Protein AF-A0A943NUV4-F1 (afdb_monomer)

Secondary structure (DSSP, 8-state):
-----HHHHHHHS--------------HHHHHHHHHHHHHT---HHHHHHHHHHHHHHHS--------HHHHHH-SSHHHHHHHHHHHHHHH--SSPPEETTEEPPSSB---HHHHHHHTTS-HHHHHHHHHHHHHTTSEEEETTEEEE-HHHHHHHHHHTT-------

Foldseek 3Di:
DDDDDPVVVVVVPPPDPPPPPPPPPCPPQLVVLVVLVVVLPPADPLVVVVVVVLVCVLPPPDPLPQPPVLLVLPAPDPLLSVQLSSFVCQQPDDDDFRDDPNHGDHRGDQDDLCVSCVSVVHDSVVSSVSVSVCVVQVQWDADSRGIHGPPVSSVVSSVVSVDDPPDDD

Solvent-accessible surface area (backbone atoms only — not comparable to full-atom values): 10185 Å² total; per-residue (Å²): 138,86,81,80,57,77,70,63,58,58,72,75,71,65,83,69,82,76,67,79,79,83,72,68,79,72,48,71,60,47,49,51,53,52,54,47,45,65,68,46,67,80,68,57,84,66,52,54,56,52,43,48,48,50,49,44,67,70,69,44,88,64,84,80,82,67,84,52,68,50,48,67,54,60,38,91,45,74,65,38,33,54,49,50,49,50,23,45,49,37,47,71,53,85,80,81,80,49,56,57,96,88,38,80,46,80,58,25,36,64,74,56,53,62,60,51,9,64,73,67,75,52,49,45,66,59,43,40,52,39,52,40,55,37,37,78,66,48,36,30,51,75,54,99,62,25,35,28,70,30,63,69,50,38,51,52,51,6,40,78,62,70,49,72,81,82,73,83,129

Sequence (169 aa):
MVKLTEEERRKLAGGKSVLPDDSSPKSDAERSIAQEEAAAGAIGARDVNRMDQSKQLITGSAKRKFSYDPYNAVAKSRVQLALLELIGTFCCGGGQTPTRNGRPLPRGLFMQQKQLADQLFTDQSTISKALGSLANRGLIFKVDGVWVMNWTELELQARERGWVPEEGK

Nearest PDB structures (foldseek):
  2qww-assembly2_D  TM=5.330E-01  e=7.087E-02  Listeria monocytogenes serotype 4b str. F2365
  3eco-assembly1_B  TM=7.081E-01  e=1.888E-01  Staphylococcus aureus subsp. aureus Mu50
  8bii-assembly2_H  TM=7.139E-01  e=1.500E-01  Photorhabdus laumondii subsp. laumondii TTO1
  1lnw-assembly3_F  TM=4.620E-01  e=7.953E-02  Pseudomonas aeruginosa
  7oyk-assembly1_BBB  TM=7.002E-01  e=5.032E-01  Bacillus subtilis subsp. subtilis str. 168

pLDDT: mean 70.11, std 19.24, range [34.34, 96.25]

Structure (mmCIF, N/CA/C/O backbone):
data_AF-A0A943NUV4-F1
#
_entry.id   AF-A0A943NUV4-F1
#
loop_
_atom_site.group_PDB
_atom_site.id
_atom_site.type_symbol
_atom_site.label_atom_id
_atom_site.label_alt_id
_atom_site.label_comp_id
_atom_site.label_asym_id
_atom_site.label_entity_id
_atom_site.label_seq_id
_atom_site.pdbx_PDB_ins_code
_atom_site.Cartn_x
_atom_site.Cartn_y
_atom_site.Cartn_z
_atom_site.occupancy
_atom_site.B_iso_or_equiv
_atom_site.auth_seq_id
_atom_site.auth_comp_id
_atom_site.auth_asym_id
_atom_site.auth_atom_id
_atom_site.pdbx_PDB_model_num
ATOM 1 N N . MET A 1 1 ? -27.577 63.676 -20.536 1.00 40.44 1 MET A N 1
ATOM 2 C CA . MET A 1 1 ? -26.742 63.035 -19.496 1.00 40.44 1 MET A CA 1
ATOM 3 C C . MET A 1 1 ? -27.503 61.808 -18.998 1.00 40.44 1 MET A C 1
ATOM 5 O O . MET A 1 1 ? -28.359 61.935 -18.133 1.00 40.44 1 MET A O 1
ATOM 9 N N . VAL A 1 2 ? -27.324 60.655 -19.647 1.00 45.75 2 VAL A N 1
ATOM 10 C CA . VAL A 1 2 ? -28.106 59.443 -19.345 1.00 45.75 2 VAL A CA 1
ATOM 11 C C . VAL A 1 2 ? -27.396 58.695 -18.216 1.00 45.75 2 VAL A C 1
ATOM 13 O O . VAL A 1 2 ? -26.242 58.300 -18.366 1.00 45.75 2 VAL A O 1
ATOM 16 N N . LYS A 1 3 ? -28.047 58.583 -17.054 1.00 48.03 3 LYS A N 1
ATOM 17 C CA . LYS A 1 3 ? -27.543 57.816 -15.909 1.00 48.03 3 LYS A CA 1
ATOM 18 C C . LYS A 1 3 ? -27.792 56.330 -16.179 1.00 48.03 3 LYS A C 1
ATOM 20 O O . LYS A 1 3 ? -28.941 55.911 -16.232 1.00 48.03 3 LYS A O 1
ATOM 25 N N . LEU A 1 4 ? -26.712 55.570 -16.352 1.00 49.22 4 LEU A N 1
ATOM 26 C CA . LEU A 1 4 ? -26.730 54.106 -16.406 1.00 49.22 4 LEU A CA 1
ATOM 27 C C . LEU A 1 4 ? -27.281 53.539 -15.090 1.00 49.22 4 LEU A C 1
ATOM 29 O O . LEU A 1 4 ? -26.879 53.981 -14.010 1.00 49.22 4 LEU A O 1
ATOM 33 N N . THR A 1 5 ? -28.180 52.564 -15.190 1.00 61.50 5 THR A N 1
ATOM 34 C CA . THR A 1 5 ? -28.772 51.845 -14.056 1.00 61.50 5 THR A CA 1
ATOM 35 C C . THR A 1 5 ? -27.749 50.936 -13.366 1.00 61.50 5 THR A C 1
ATOM 37 O O . THR A 1 5 ? -26.847 50.391 -14.000 1.00 61.50 5 THR A O 1
ATOM 40 N N . GLU A 1 6 ? -27.887 50.757 -12.049 1.00 54.47 6 GLU A N 1
ATOM 41 C CA . GLU A 1 6 ? -26.941 50.019 -11.188 1.00 54.47 6 GLU A CA 1
ATOM 42 C C . GLU A 1 6 ? -26.745 48.544 -11.595 1.00 54.47 6 GLU A C 1
ATOM 44 O O . GLU A 1 6 ? -25.703 47.941 -11.330 1.00 54.47 6 GLU A O 1
ATOM 49 N N . GLU A 1 7 ? -27.702 47.992 -12.339 1.00 51.84 7 GLU A N 1
ATOM 50 C CA . GLU A 1 7 ? -27.652 46.642 -12.896 1.00 51.84 7 GLU A CA 1
ATOM 51 C C . GLU A 1 7 ? -26.642 46.501 -14.055 1.00 51.84 7 GLU A C 1
ATOM 53 O O . GLU A 1 7 ? -25.973 45.473 -14.176 1.00 51.84 7 GLU A O 1
ATOM 58 N N . GLU A 1 8 ? -26.429 47.557 -14.851 1.00 53.72 8 GLU A N 1
ATOM 59 C CA . GLU A 1 8 ? -25.447 47.547 -15.948 1.00 53.72 8 GLU A CA 1
ATOM 60 C C . GLU A 1 8 ? -24.005 47.688 -15.442 1.00 53.72 8 GLU A C 1
ATOM 62 O O . GLU A 1 8 ? -23.076 47.159 -16.053 1.00 53.72 8 GLU A O 1
ATOM 67 N N . ARG A 1 9 ? -23.794 48.307 -14.269 1.00 54.69 9 ARG A N 1
ATOM 68 C CA . ARG A 1 9 ? -22.459 48.376 -13.646 1.00 54.69 9 ARG A CA 1
ATOM 69 C C . ARG A 1 9 ? -22.003 47.034 -13.074 1.00 54.69 9 ARG A C 1
ATOM 71 O O . ARG A 1 9 ? -20.805 46.759 -13.067 1.00 54.69 9 ARG A O 1
ATOM 78 N N . ARG A 1 10 ? -22.928 46.171 -12.637 1.00 50.78 10 ARG A N 1
ATOM 79 C CA . ARG A 1 10 ? -22.579 44.833 -12.123 1.00 50.78 10 ARG A CA 1
ATOM 80 C C . ARG A 1 10 ? -22.202 43.836 -13.217 1.00 50.78 10 ARG A C 1
ATOM 82 O O . ARG A 1 10 ? -21.447 42.912 -12.930 1.00 50.78 10 ARG A O 1
ATOM 89 N N . LYS A 1 11 ? -22.645 44.033 -14.463 1.00 52.84 11 LYS A N 1
ATOM 90 C CA . LYS A 1 11 ? -22.261 43.159 -15.588 1.00 52.84 11 LYS A CA 1
ATOM 91 C C . LYS A 1 11 ? -20.847 43.417 -16.125 1.00 52.84 11 LYS A C 1
ATOM 93 O O . LYS A 1 11 ? -20.285 42.528 -16.751 1.00 52.84 11 LYS A O 1
ATOM 98 N N . LEU A 1 12 ? -20.241 44.570 -15.828 1.00 52.25 12 LEU A N 1
ATOM 99 C CA . LEU A 1 12 ? -18.891 44.931 -16.295 1.00 52.25 12 LEU A CA 1
ATOM 100 C C . LEU A 1 12 ? -17.765 44.665 -15.275 1.00 52.25 12 LEU A C 1
ATOM 102 O O . LEU A 1 12 ? -16.599 44.696 -15.650 1.00 52.25 12 LEU A O 1
ATOM 106 N N . ALA A 1 13 ? -18.086 44.364 -14.009 1.00 50.78 13 ALA A N 1
ATOM 107 C CA . ALA A 1 13 ? -17.097 44.120 -12.944 1.00 50.78 13 ALA A CA 1
ATOM 108 C C . ALA A 1 13 ? -16.935 42.633 -12.550 1.00 50.78 13 ALA A C 1
ATOM 110 O O . ALA A 1 13 ? -16.163 42.302 -11.653 1.00 50.78 13 ALA A O 1
ATOM 111 N N . GLY A 1 14 ? -17.653 41.721 -13.207 1.00 42.78 14 GLY A N 1
ATOM 112 C CA . GLY A 1 14 ? -17.691 40.294 -12.875 1.00 42.78 14 GLY A CA 1
ATOM 113 C C . GLY A 1 14 ? -16.676 39.433 -13.623 1.00 42.78 14 GLY A C 1
ATOM 114 O O . GLY A 1 14 ? -17.016 38.328 -14.031 1.00 42.78 14 GLY A O 1
ATOM 115 N N . GLY A 1 15 ? -15.449 39.916 -13.827 1.00 43.09 15 GLY A N 1
ATOM 116 C CA . GLY A 1 15 ? -14.335 39.103 -14.319 1.00 43.09 15 GLY A CA 1
ATOM 117 C C . GLY A 1 15 ? -13.871 38.118 -13.249 1.00 43.09 15 GLY A C 1
ATOM 118 O O . GLY A 1 15 ? -12.818 38.301 -12.648 1.00 43.09 15 GLY A O 1
ATOM 119 N N . LYS A 1 16 ? -14.668 37.085 -12.964 1.00 39.75 16 LYS A N 1
ATOM 120 C CA . LYS A 1 16 ? -14.215 35.951 -12.161 1.00 39.75 16 LYS A CA 1
ATOM 121 C C . LYS A 1 16 ? -13.590 34.965 -13.134 1.00 39.75 16 LYS A C 1
ATOM 123 O O . LYS A 1 16 ? -14.307 34.313 -13.888 1.00 39.75 16 LYS A O 1
ATOM 128 N N . SER A 1 17 ? -12.259 34.892 -13.144 1.00 38.16 17 SER A N 1
ATOM 129 C CA . SER A 1 17 ? -11.558 33.768 -13.753 1.00 38.16 17 SER A CA 1
ATOM 130 C C . SER A 1 17 ? -12.119 32.498 -13.121 1.00 38.16 17 SER A C 1
ATOM 132 O O . SER A 1 17 ? -11.837 32.186 -11.961 1.00 38.16 17 SER A O 1
ATOM 134 N N . VAL A 1 18 ? -12.965 31.792 -13.860 1.00 41.00 18 VAL A N 1
ATOM 135 C CA . VAL A 1 18 ? -13.238 30.393 -13.577 1.00 41.00 18 VAL A CA 1
ATOM 136 C C . VAL A 1 18 ? -11.948 29.690 -13.968 1.00 41.00 18 VAL A C 1
ATOM 138 O O . VAL A 1 18 ? -11.710 29.390 -15.134 1.00 41.00 18 VAL A O 1
ATOM 141 N N . LEU A 1 19 ? -11.057 29.550 -12.983 1.00 44.69 19 LEU A N 1
ATOM 142 C CA . LEU A 1 19 ? -10.041 28.511 -13.006 1.00 44.69 19 LEU A CA 1
ATOM 143 C C . LEU A 1 19 ? -10.771 27.216 -13.389 1.00 44.69 19 LEU A C 1
ATOM 145 O O . LEU A 1 19 ? -11.830 26.960 -12.805 1.00 44.69 19 LEU A O 1
ATOM 149 N N . PRO A 1 20 ? -10.285 26.437 -14.368 1.00 39.62 20 PRO A N 1
ATOM 150 C CA . PRO A 1 20 ? -10.849 25.123 -14.605 1.00 39.62 20 PRO A CA 1
ATOM 151 C C . PRO A 1 20 ? -10.729 24.356 -13.291 1.00 39.62 20 PRO A C 1
ATOM 153 O O . PRO A 1 20 ? -9.638 24.202 -12.744 1.00 39.62 20 PRO A O 1
ATOM 156 N N . ASP A 1 21 ? -11.882 23.984 -12.746 1.00 41.75 21 ASP A N 1
ATOM 157 C CA . ASP A 1 21 ? -11.987 23.086 -11.614 1.00 41.75 21 ASP A CA 1
ATOM 158 C C . ASP A 1 21 ? -11.303 21.791 -12.064 1.00 41.75 21 ASP A C 1
ATOM 160 O O . ASP A 1 21 ? -11.833 21.045 -12.887 1.00 41.75 21 ASP A O 1
ATOM 164 N N . ASP A 1 22 ? -10.069 21.581 -11.607 1.00 39.19 22 ASP A N 1
ATOM 165 C CA . ASP A 1 22 ? -9.247 20.398 -11.878 1.00 39.19 22 ASP A CA 1
ATOM 166 C C . ASP A 1 22 ? -9.773 19.205 -11.059 1.00 39.19 22 ASP A C 1
ATOM 168 O O . ASP A 1 22 ? -9.044 18.429 -10.437 1.00 39.19 22 ASP A O 1
ATOM 172 N N . SER A 1 23 ? -11.099 19.066 -11.015 1.00 44.66 23 SER A N 1
ATOM 173 C CA . SER A 1 23 ? -11.803 17.897 -10.527 1.00 44.66 23 SER A CA 1
ATOM 174 C C . SER A 1 23 ? -11.766 16.835 -11.620 1.00 44.66 23 SER A C 1
ATOM 176 O O . SER A 1 23 ? -12.781 16.390 -12.155 1.00 44.66 23 SER A O 1
ATOM 178 N N . SER A 1 24 ? -10.545 16.373 -11.909 1.00 47.25 24 SER A N 1
ATOM 179 C CA . SER A 1 24 ? -10.339 15.035 -12.449 1.00 47.25 24 SER A CA 1
ATOM 180 C C . SER A 1 24 ? -11.239 14.071 -11.663 1.00 47.25 24 SER A C 1
ATOM 182 O O . SER A 1 24 ? -11.219 14.101 -10.423 1.00 47.25 24 SER A O 1
ATOM 184 N N . PRO A 1 25 ? -12.069 13.245 -12.324 1.00 44.97 25 PRO A N 1
ATOM 185 C CA . PRO A 1 25 ? -12.928 12.317 -11.615 1.00 44.97 25 PRO A CA 1
ATOM 186 C C . PRO A 1 25 ? -12.033 11.392 -10.792 1.00 44.97 25 PRO A C 1
ATOM 188 O O . PRO A 1 25 ? -11.282 10.595 -11.350 1.00 44.97 25 PRO A O 1
ATOM 191 N N . LYS A 1 26 ? -12.090 11.531 -9.458 1.00 49.94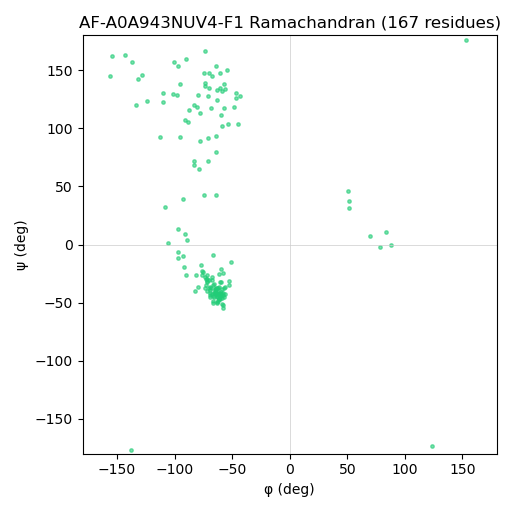 26 LYS A N 1
ATOM 192 C CA . LYS A 1 26 ? -11.490 10.568 -8.527 1.00 49.94 26 LYS A CA 1
ATOM 193 C C . LYS A 1 26 ? -11.946 9.190 -8.978 1.00 49.94 26 LYS A C 1
ATOM 195 O O . LYS A 1 26 ? -13.159 8.956 -9.031 1.00 49.94 26 LYS A O 1
ATOM 200 N N . SER A 1 27 ? -10.987 8.353 -9.351 1.00 59.91 27 SER A N 1
ATOM 201 C CA . SER A 1 27 ? -11.228 6.994 -9.824 1.00 59.91 27 SER A CA 1
ATOM 202 C C . SER A 1 27 ? -12.058 6.231 -8.790 1.00 59.91 27 SER A C 1
ATOM 204 O O . SER A 1 27 ? -11.974 6.523 -7.594 1.00 59.91 27 SER A O 1
ATOM 206 N N . ASP A 1 28 ? -12.873 5.266 -9.223 1.00 64.19 28 ASP A N 1
ATOM 207 C CA . ASP A 1 28 ? -13.751 4.516 -8.310 1.00 64.19 28 ASP A CA 1
ATOM 208 C C . ASP A 1 28 ? -12.979 3.918 -7.123 1.00 64.19 28 ASP A C 1
ATOM 210 O O . ASP A 1 28 ? -13.454 3.963 -5.991 1.00 64.19 28 ASP A O 1
ATOM 214 N N . ALA A 1 29 ? -11.728 3.500 -7.344 1.00 58.06 29 ALA A N 1
ATOM 215 C CA . ALA A 1 29 ? -10.821 3.044 -6.294 1.00 58.06 29 ALA A CA 1
ATOM 216 C C . ALA A 1 29 ? -10.528 4.121 -5.227 1.00 58.06 29 ALA A C 1
ATOM 218 O O . ALA A 1 29 ? -10.583 3.841 -4.031 1.00 58.06 29 ALA A O 1
ATOM 219 N N . GLU A 1 30 ? -10.258 5.368 -5.626 1.00 57.56 30 GLU A N 1
ATOM 220 C CA . GLU A 1 30 ? -10.015 6.476 -4.689 1.00 57.56 30 GLU A CA 1
ATOM 221 C C . GLU A 1 30 ? -11.275 6.824 -3.885 1.00 57.56 30 GLU A C 1
ATOM 223 O O . GLU A 1 30 ? -11.184 7.174 -2.705 1.00 57.56 30 GLU A O 1
ATOM 228 N N . ARG A 1 31 ? -12.458 6.707 -4.504 1.00 59.97 31 ARG A N 1
ATOM 229 C CA . ARG A 1 31 ? -13.746 6.918 -3.828 1.00 59.97 31 ARG A CA 1
ATOM 230 C C . ARG A 1 31 ? -14.041 5.811 -2.819 1.00 59.97 31 ARG A C 1
ATOM 232 O O . ARG A 1 31 ? -14.410 6.126 -1.688 1.00 59.97 31 ARG A O 1
ATOM 239 N N . SER A 1 32 ? -13.829 4.546 -3.187 1.00 62.84 32 SER A N 1
ATOM 240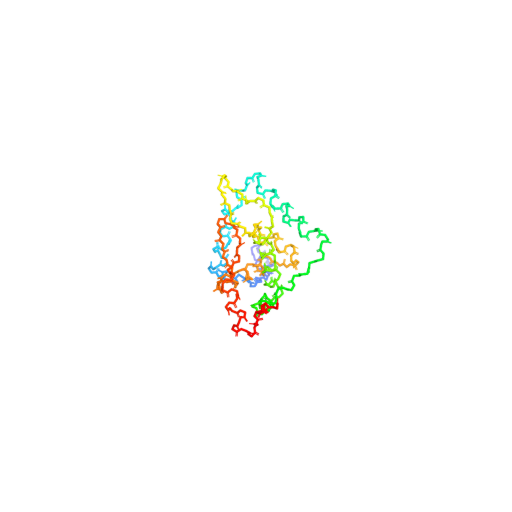 C CA . SER A 1 32 ? -14.000 3.403 -2.284 1.00 62.84 32 SER A CA 1
ATOM 241 C C . SER A 1 32 ? -13.085 3.500 -1.066 1.00 62.84 32 SER A C 1
ATOM 243 O O . SER A 1 32 ? -13.547 3.309 0.059 1.00 62.84 32 SER A O 1
ATOM 245 N N . ILE A 1 33 ? -11.818 3.888 -1.257 1.00 65.12 33 ILE A N 1
ATOM 246 C CA . ILE A 1 33 ? -10.888 4.055 -0.135 1.00 65.12 33 ILE A CA 1
ATOM 247 C C . ILE A 1 33 ? -11.369 5.162 0.815 1.00 65.12 33 ILE A C 1
ATOM 249 O O . ILE A 1 33 ? -11.385 4.948 2.028 1.00 65.12 33 ILE A O 1
ATOM 253 N N . ALA A 1 34 ? -11.794 6.312 0.283 1.00 59.97 34 ALA A N 1
ATOM 254 C CA . ALA A 1 34 ? -12.278 7.435 1.088 1.00 59.97 34 ALA A CA 1
ATOM 255 C C . ALA A 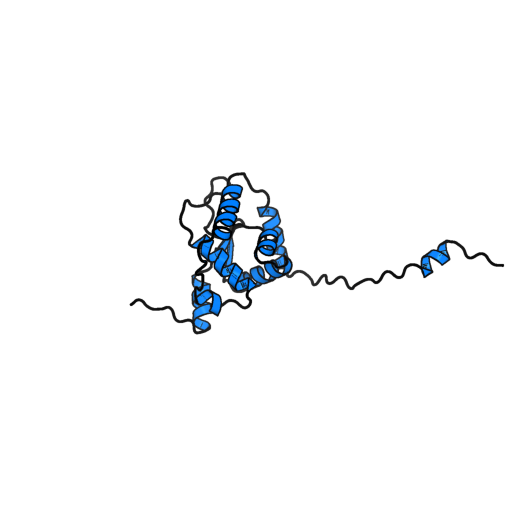1 34 ? -13.570 7.102 1.861 1.00 59.97 34 ALA A C 1
ATOM 257 O O . ALA A 1 34 ? -13.722 7.490 3.020 1.00 59.97 34 ALA A O 1
ATOM 258 N N . GLN A 1 35 ? -14.491 6.353 1.250 1.00 59.41 35 GLN A N 1
ATOM 259 C CA . GLN A 1 35 ? -15.719 5.902 1.908 1.00 59.41 35 GLN A CA 1
ATOM 260 C C . GLN A 1 35 ? -15.417 4.938 3.064 1.00 59.41 35 GLN A C 1
ATOM 262 O O . GLN A 1 35 ? -16.000 5.042 4.144 1.00 59.41 35 GLN A O 1
ATOM 267 N N . GLU A 1 36 ? -14.461 4.035 2.866 1.00 58.03 36 GLU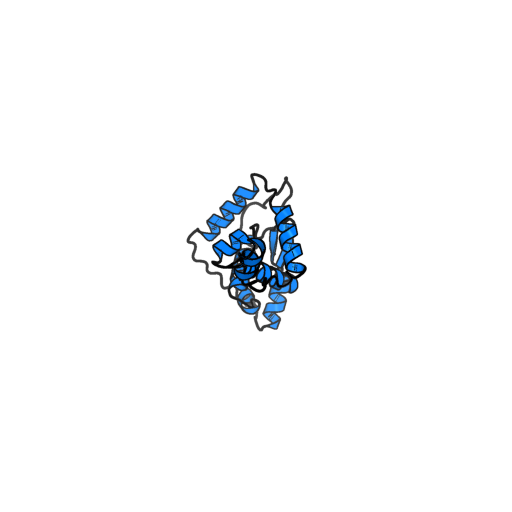 A N 1
ATOM 268 C CA . GLU A 1 36 ? -14.026 3.105 3.902 1.00 58.03 36 GLU A CA 1
ATOM 269 C C . GLU A 1 36 ? -13.251 3.813 5.032 1.00 58.03 36 GLU A C 1
ATOM 271 O O . GLU A 1 36 ? -13.329 3.403 6.187 1.00 58.03 36 GLU A O 1
ATOM 276 N N . GLU A 1 37 ? -12.538 4.911 4.748 1.00 60.34 37 GLU A N 1
ATOM 277 C CA . GLU A 1 37 ? -11.949 5.772 5.789 1.00 60.34 37 GLU A CA 1
ATOM 278 C C . GLU A 1 37 ? -13.002 6.481 6.646 1.00 60.34 37 GLU A C 1
ATOM 280 O O . GLU A 1 37 ? -12.857 6.532 7.869 1.00 60.34 37 GLU A O 1
ATOM 285 N N . ALA A 1 38 ? -14.077 6.985 6.035 1.00 55.47 38 ALA A N 1
ATOM 286 C CA . ALA A 1 38 ? -15.173 7.613 6.769 1.00 55.47 38 ALA A CA 1
ATOM 287 C C . ALA A 1 38 ? -15.859 6.620 7.728 1.00 55.47 38 ALA A C 1
ATOM 289 O O . ALA A 1 38 ? -16.184 6.978 8.859 1.00 55.47 38 ALA A O 1
ATOM 290 N N . ALA A 1 39 ? -16.000 5.352 7.321 1.00 54.00 39 ALA A N 1
ATOM 291 C CA . ALA A 1 39 ? -16.484 4.272 8.185 1.00 54.00 39 ALA A CA 1
ATOM 292 C C . ALA A 1 39 ? -15.454 3.849 9.255 1.00 54.00 39 ALA A C 1
ATOM 294 O O . ALA A 1 39 ? -15.816 3.438 10.361 1.00 54.00 39 ALA A O 1
ATOM 295 N N . ALA A 1 40 ? -14.157 3.960 8.952 1.00 50.22 40 ALA A N 1
ATOM 296 C CA . ALA A 1 40 ? -13.088 3.651 9.894 1.00 50.22 40 ALA A CA 1
ATOM 297 C C . ALA A 1 40 ? -12.921 4.718 10.987 1.00 50.22 40 ALA A C 1
ATOM 299 O O . ALA A 1 40 ? -12.506 4.347 12.074 1.00 50.22 40 ALA A O 1
ATOM 300 N N . GLY A 1 41 ? -13.271 5.989 10.742 1.00 45.72 41 GLY A N 1
ATOM 301 C CA . GLY A 1 41 ? -13.059 7.133 11.648 1.00 45.72 41 GLY A CA 1
ATOM 302 C C . GLY A 1 41 ? -13.849 7.147 12.971 1.00 45.72 41 GLY A C 1
ATOM 303 O O . GLY A 1 41 ? -13.538 7.955 13.845 1.00 45.72 41 GLY A O 1
ATOM 304 N N . ALA A 1 42 ? -14.814 6.244 13.172 1.00 50.06 42 ALA A N 1
ATOM 305 C CA . ALA A 1 42 ? -15.527 6.059 14.445 1.00 50.06 42 ALA A CA 1
ATOM 306 C C . ALA A 1 42 ? -14.728 5.149 15.406 1.00 50.06 42 ALA A C 1
ATOM 308 O O . ALA A 1 42 ? -15.080 3.995 15.656 1.00 50.06 42 ALA A O 1
ATOM 309 N N . ILE A 1 43 ? -13.592 5.665 15.873 1.00 49.44 43 ILE A N 1
ATOM 310 C CA . ILE A 1 43 ? -12.508 4.931 16.535 1.00 49.44 43 ILE A CA 1
ATOM 311 C C . ILE A 1 43 ? -12.609 5.044 18.071 1.00 49.44 43 ILE A C 1
ATOM 313 O O . ILE A 1 43 ? -12.704 6.146 18.608 1.00 49.44 43 ILE A O 1
ATOM 317 N N . GLY A 1 44 ? -12.564 3.916 18.792 1.00 43.28 44 GLY A N 1
ATOM 318 C CA . GLY A 1 44 ? -12.624 3.858 20.263 1.00 43.28 44 GLY A CA 1
ATOM 319 C C . GLY A 1 44 ? -11.243 3.933 20.933 1.00 43.28 44 GLY A C 1
ATOM 320 O O . GLY A 1 44 ? -10.228 3.617 20.327 1.00 43.28 44 GLY A O 1
ATOM 321 N N . ALA A 1 45 ? -11.186 4.298 22.219 1.00 40.00 45 ALA A N 1
ATOM 322 C CA . ALA A 1 45 ? -9.967 4.640 22.979 1.00 40.00 45 ALA A CA 1
ATOM 323 C C . ALA A 1 45 ? -8.774 3.643 22.940 1.00 40.00 45 ALA A C 1
ATOM 325 O O . ALA A 1 45 ? -7.659 4.025 23.289 1.00 40.00 45 ALA A O 1
ATOM 326 N N . ARG A 1 46 ? -8.952 2.385 22.503 1.00 42.88 46 ARG A N 1
ATOM 327 C CA . ARG A 1 46 ? -7.848 1.413 22.321 1.00 42.88 46 ARG A CA 1
ATOM 328 C C . ARG A 1 46 ? -7.088 1.574 21.002 1.00 42.88 46 ARG A C 1
ATOM 330 O O . ARG A 1 46 ? -5.903 1.262 20.947 1.00 42.88 46 ARG A O 1
ATOM 337 N N . ASP A 1 47 ? -7.731 2.110 19.975 1.00 49.72 47 ASP A N 1
ATOM 338 C CA . ASP A 1 47 ? -7.107 2.401 18.683 1.00 49.72 47 ASP A CA 1
ATOM 339 C C . ASP A 1 47 ? -6.148 3.606 18.759 1.00 49.72 47 ASP A C 1
ATOM 341 O O . ASP A 1 47 ? -5.164 3.670 18.021 1.00 49.72 47 ASP A O 1
ATOM 345 N N . VAL A 1 48 ? -6.376 4.529 19.705 1.00 47.22 48 VAL A N 1
ATOM 346 C CA . VAL A 1 48 ? -5.461 5.648 20.004 1.00 47.22 48 VAL A CA 1
ATOM 347 C C . VAL A 1 48 ? -4.083 5.121 20.415 1.00 47.22 48 VAL A C 1
ATOM 349 O O . VAL A 1 48 ? -3.073 5.634 19.950 1.00 47.22 48 VAL A O 1
ATOM 352 N N . ASN A 1 49 ? -4.030 4.018 21.171 1.00 50.94 49 ASN A N 1
ATOM 353 C CA . ASN A 1 49 ? -2.777 3.398 21.609 1.00 50.94 49 ASN A CA 1
ATOM 354 C C . ASN A 1 49 ? -1.960 2.830 20.427 1.00 50.94 49 ASN A C 1
ATOM 356 O O . ASN A 1 49 ? -0.736 2.911 20.420 1.00 50.94 49 ASN A O 1
ATOM 360 N N . ARG A 1 50 ? -2.612 2.321 19.369 1.00 53.66 50 ARG A N 1
ATOM 361 C CA . ARG A 1 50 ? -1.913 1.859 18.155 1.00 53.66 50 ARG A CA 1
ATOM 362 C C . ARG A 1 50 ? -1.518 3.013 17.242 1.00 53.66 50 ARG A C 1
ATOM 364 O O . ARG A 1 50 ? -0.445 2.966 16.648 1.00 53.66 50 ARG A O 1
ATOM 371 N N . MET A 1 51 ? -2.344 4.052 17.143 1.00 53.78 51 MET A N 1
ATOM 372 C CA . MET A 1 51 ? -1.958 5.291 16.469 1.00 53.78 51 MET A CA 1
ATOM 373 C C . MET A 1 51 ? -0.729 5.915 17.145 1.00 53.78 51 MET A C 1
ATOM 375 O O . MET A 1 51 ? 0.195 6.336 16.454 1.00 53.78 51 MET A O 1
ATOM 379 N N . ASP A 1 52 ? -0.663 5.894 18.475 1.00 51.50 52 ASP A N 1
ATOM 380 C CA . ASP A 1 52 ? 0.475 6.405 19.237 1.00 51.50 52 ASP A CA 1
ATOM 381 C C . ASP A 1 52 ? 1.700 5.485 19.165 1.00 51.50 52 ASP A C 1
ATOM 383 O O . ASP A 1 52 ? 2.804 5.991 18.987 1.00 51.50 52 ASP A O 1
ATOM 387 N N . GLN A 1 53 ? 1.544 4.155 19.167 1.00 51.75 53 GLN A N 1
ATOM 388 C CA . GLN A 1 53 ? 2.645 3.227 18.854 1.00 51.75 53 GLN A CA 1
ATOM 389 C C . GLN A 1 53 ? 3.152 3.408 17.424 1.00 51.75 53 GLN A C 1
ATOM 391 O O . GLN A 1 53 ? 4.355 3.345 17.187 1.00 51.75 53 GLN A O 1
ATOM 396 N N . SER A 1 54 ? 2.250 3.672 16.476 1.00 52.03 54 SER A N 1
ATOM 397 C CA . SER A 1 54 ? 2.624 3.950 15.093 1.00 52.03 54 SER A CA 1
ATOM 398 C C . SER A 1 54 ? 3.450 5.225 15.02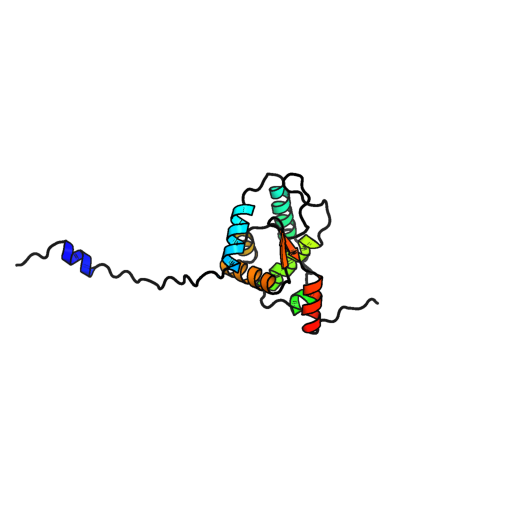7 1.00 52.03 54 SER A C 1
ATOM 400 O O . SER A 1 54 ? 4.570 5.206 14.525 1.00 52.03 54 SER A O 1
ATOM 402 N N . LYS A 1 55 ? 2.962 6.306 15.643 1.00 52.44 55 LYS A N 1
ATOM 403 C CA . LYS A 1 55 ? 3.704 7.561 15.783 1.00 52.44 55 LYS A CA 1
ATOM 404 C C . LYS A 1 55 ? 5.055 7.358 16.477 1.00 52.44 55 LYS A C 1
ATOM 406 O O . LYS A 1 55 ? 6.033 7.897 15.985 1.00 52.44 55 LYS A O 1
ATOM 411 N N . GLN A 1 56 ? 5.140 6.558 17.543 1.00 48.62 56 GLN A N 1
ATOM 412 C CA . GLN A 1 56 ? 6.383 6.289 18.283 1.00 48.62 56 GLN A CA 1
ATOM 413 C C . GLN A 1 56 ? 7.393 5.426 17.511 1.00 48.62 56 GLN A C 1
ATOM 415 O O . GLN A 1 56 ? 8.586 5.693 17.588 1.00 48.62 56 GLN A O 1
ATOM 420 N N . LEU A 1 57 ? 6.960 4.430 16.731 1.00 52.09 57 LEU A N 1
ATOM 421 C CA . LEU A 1 57 ? 7.840 3.676 15.819 1.00 52.09 57 LEU A CA 1
ATOM 422 C C . LEU A 1 57 ? 8.357 4.547 14.666 1.00 52.09 57 LEU A C 1
ATOM 424 O O . LEU A 1 57 ? 9.431 4.306 14.120 1.00 52.09 57 LEU A O 1
ATOM 428 N N . ILE A 1 58 ? 7.584 5.567 14.295 1.00 51.66 58 ILE A N 1
ATOM 429 C CA . ILE A 1 58 ? 7.900 6.506 13.221 1.00 51.66 58 ILE A CA 1
ATOM 430 C C . ILE A 1 58 ? 8.851 7.616 13.703 1.00 51.66 58 ILE A C 1
ATOM 432 O O . ILE A 1 58 ? 9.757 7.983 12.949 1.00 51.66 58 ILE A O 1
ATOM 436 N N . THR A 1 59 ? 8.661 8.139 14.922 1.00 47.09 59 THR A N 1
ATOM 437 C CA . THR A 1 59 ? 9.476 9.208 15.538 1.00 47.09 59 THR A CA 1
ATOM 438 C C . THR A 1 59 ? 10.645 8.686 16.373 1.00 47.09 59 THR A C 1
ATOM 440 O O . THR A 1 59 ? 11.594 9.426 16.625 1.00 47.09 59 THR A O 1
ATOM 443 N N . GLY A 1 60 ? 10.605 7.420 16.789 1.00 37.00 60 GLY A N 1
ATOM 444 C CA . GLY A 1 60 ? 11.686 6.743 17.484 1.00 37.00 60 GLY A CA 1
ATOM 445 C C . GLY A 1 60 ? 12.870 6.531 16.552 1.00 37.00 60 GLY A C 1
ATOM 446 O O . GLY A 1 60 ? 12.780 5.820 15.555 1.00 37.00 60 GLY A O 1
ATOM 447 N N . SER A 1 61 ? 13.990 7.153 16.903 1.00 34.34 61 SER A N 1
ATOM 448 C CA . SER A 1 61 ? 15.289 7.169 16.225 1.00 34.34 61 SER A CA 1
ATOM 449 C C . SER A 1 61 ? 15.984 5.798 16.140 1.00 34.34 61 SER A C 1
ATOM 451 O O . SER A 1 61 ? 17.188 5.692 16.366 1.00 34.34 61 SER A O 1
ATOM 453 N N . ALA A 1 62 ? 15.270 4.720 15.826 1.00 38.28 62 ALA A N 1
ATOM 454 C CA . ALA A 1 62 ? 15.893 3.488 15.376 1.00 38.28 62 ALA A CA 1
ATOM 455 C C . ALA A 1 62 ? 16.221 3.672 13.894 1.00 38.28 62 ALA A C 1
ATOM 457 O O . ALA A 1 62 ? 15.332 3.919 13.081 1.00 38.28 62 ALA A O 1
ATOM 458 N N . LYS A 1 63 ? 17.512 3.600 13.549 1.00 37.44 63 LYS A N 1
ATOM 459 C CA . LYS A 1 63 ? 18.002 3.622 12.166 1.00 37.44 63 LYS A CA 1
ATOM 460 C C . LYS A 1 63 ? 17.140 2.683 11.320 1.00 37.44 63 LYS A C 1
ATOM 462 O O . LYS A 1 63 ? 17.274 1.466 11.406 1.00 37.44 63 LYS A O 1
ATOM 467 N N . ARG A 1 64 ? 16.245 3.277 10.534 1.00 45.06 64 ARG A N 1
ATOM 468 C CA . ARG A 1 64 ? 15.330 2.630 9.597 1.00 45.06 64 ARG A CA 1
ATOM 469 C C . ARG A 1 64 ? 16.147 1.955 8.499 1.00 45.06 64 ARG A C 1
ATOM 471 O O . ARG A 1 64 ? 16.351 2.517 7.431 1.00 45.06 64 ARG A O 1
ATOM 478 N N . LYS A 1 65 ? 16.694 0.775 8.782 1.00 42.31 65 LYS A N 1
ATOM 479 C CA . LYS A 1 65 ? 17.373 -0.060 7.790 1.00 42.31 65 LYS A CA 1
ATOM 480 C C . LYS A 1 65 ? 16.281 -0.847 7.053 1.00 42.31 65 LYS A C 1
ATOM 482 O O . LYS A 1 65 ? 16.087 -2.023 7.316 1.00 42.31 65 LYS A O 1
ATOM 487 N N . PHE A 1 66 ? 15.506 -0.157 6.214 1.00 46.50 66 PHE A N 1
ATOM 488 C CA . PHE A 1 66 ? 14.326 -0.715 5.534 1.00 46.50 66 PHE A CA 1
ATOM 489 C C . PHE A 1 66 ? 14.535 -0.939 4.030 1.00 46.50 66 PHE A C 1
ATOM 491 O O . PHE A 1 66 ? 13.582 -0.888 3.267 1.00 46.50 66 PHE A O 1
ATOM 498 N N . SER A 1 67 ? 15.752 -1.267 3.583 1.00 51.22 67 SER A N 1
ATOM 499 C CA . SER A 1 67 ? 15.877 -1.881 2.254 1.00 51.22 67 SER A CA 1
ATOM 500 C C . SER A 1 67 ? 15.482 -3.348 2.374 1.00 51.22 67 SER A C 1
ATOM 502 O O . SER A 1 67 ? 16.313 -4.193 2.691 1.00 51.22 67 SER A O 1
ATOM 504 N N . TYR A 1 68 ? 14.194 -3.639 2.202 1.00 63.62 68 TYR A N 1
ATOM 505 C CA . TYR A 1 68 ? 13.779 -4.963 1.760 1.00 63.62 68 TYR A CA 1
ATOM 506 C C . TYR A 1 68 ? 13.724 -4.898 0.237 1.00 63.62 68 TYR A C 1
ATOM 508 O O . TYR A 1 68 ? 12.864 -4.226 -0.335 1.00 63.62 68 TYR A O 1
ATOM 516 N N . ASP A 1 69 ? 14.689 -5.540 -0.413 1.00 71.69 69 ASP A N 1
ATOM 517 C CA . ASP A 1 69 ? 14.915 -5.432 -1.856 1.00 71.69 69 ASP A CA 1
ATOM 518 C C . ASP A 1 69 ? 13.671 -5.708 -2.731 1.00 71.69 69 ASP A C 1
ATOM 520 O O . ASP A 1 69 ? 13.503 -5.013 -3.739 1.00 71.69 69 ASP A O 1
ATOM 524 N N . PRO A 1 70 ? 12.715 -6.578 -2.334 1.00 80.81 70 PRO A N 1
ATOM 525 C CA . PRO A 1 70 ? 11.435 -6.719 -3.030 1.00 80.81 70 PRO A CA 1
ATOM 526 C C . PRO A 1 70 ? 10.613 -5.435 -3.137 1.00 80.81 70 PRO A C 1
ATOM 528 O O . PRO A 1 70 ? 9.987 -5.203 -4.171 1.00 80.81 70 PRO A O 1
ATOM 531 N N . TYR A 1 71 ? 10.608 -4.573 -2.113 1.00 88.56 71 TYR A N 1
ATOM 532 C CA . TYR A 1 71 ? 9.850 -3.318 -2.167 1.00 88.56 71 TYR A CA 1
ATOM 533 C C . TYR A 1 71 ? 10.404 -2.389 -3.246 1.00 88.56 71 TYR A C 1
ATOM 535 O O . TYR A 1 71 ? 9.630 -1.801 -4.001 1.00 88.56 71 TYR A O 1
ATOM 543 N N . ASN A 1 72 ? 11.733 -2.299 -3.353 1.00 87.31 72 ASN A N 1
ATOM 544 C CA . ASN A 1 72 ? 12.403 -1.508 -4.385 1.00 87.31 72 ASN A CA 1
ATOM 545 C C . ASN A 1 72 ? 12.110 -2.044 -5.789 1.00 87.31 72 ASN A C 1
ATOM 547 O O . ASN A 1 72 ? 11.911 -1.256 -6.710 1.00 87.31 72 ASN A O 1
ATOM 551 N N . ALA A 1 73 ? 12.030 -3.368 -5.951 1.00 88.69 73 ALA A N 1
ATOM 552 C CA . ALA A 1 73 ? 11.688 -3.979 -7.230 1.00 88.69 73 ALA A CA 1
ATOM 553 C C . ALA A 1 73 ? 10.260 -3.618 -7.673 1.00 88.69 73 ALA A C 1
ATOM 555 O O . ALA A 1 73 ? 10.027 -3.302 -8.841 1.00 88.69 73 ALA A O 1
ATOM 556 N N . VAL A 1 74 ? 9.287 -3.638 -6.754 1.00 91.75 74 VAL A N 1
ATOM 557 C CA . VAL A 1 74 ? 7.874 -3.448 -7.118 1.00 91.75 74 VAL A CA 1
ATOM 558 C C . VAL A 1 74 ? 7.401 -1.997 -7.086 1.00 91.75 74 VAL A C 1
ATOM 560 O O . VAL A 1 74 ? 6.425 -1.683 -7.774 1.00 91.75 74 VAL A O 1
ATOM 563 N N . ALA A 1 75 ? 8.012 -1.116 -6.292 1.00 91.94 75 ALA A N 1
ATOM 564 C CA . ALA A 1 75 ? 7.552 0.258 -6.126 1.00 91.94 75 ALA A CA 1
ATOM 565 C C . ALA A 1 75 ? 7.783 1.087 -7.399 1.00 91.94 75 ALA A C 1
ATOM 567 O O . ALA A 1 75 ? 8.855 1.069 -7.993 1.00 91.94 75 ALA A O 1
ATOM 568 N N . LYS A 1 76 ? 6.773 1.864 -7.810 1.00 92.38 76 LYS A N 1
ATOM 569 C CA . LYS A 1 76 ? 6.872 2.773 -8.971 1.00 92.38 76 LYS A CA 1
ATOM 570 C C . LYS A 1 76 ? 7.194 4.218 -8.587 1.00 92.38 76 LYS A C 1
ATOM 572 O O . LYS A 1 76 ? 7.369 5.063 -9.457 1.00 92.38 76 LYS A O 1
ATOM 577 N N . SER A 1 77 ? 7.219 4.527 -7.293 1.00 91.94 77 SER A N 1
ATOM 578 C CA . SER A 1 77 ? 7.526 5.861 -6.780 1.00 91.94 77 SER A CA 1
ATOM 579 C C . SER A 1 77 ? 8.076 5.787 -5.360 1.00 91.94 77 SER A C 1
ATOM 581 O O . SER A 1 77 ? 7.857 4.809 -4.643 1.00 91.94 77 SER A O 1
ATOM 583 N N . ARG A 1 78 ? 8.734 6.865 -4.919 1.00 89.62 78 ARG A N 1
ATOM 584 C CA . ARG A 1 78 ? 9.237 6.990 -3.543 1.00 89.62 78 ARG A CA 1
ATOM 585 C C . ARG A 1 78 ? 8.120 6.918 -2.497 1.00 89.62 78 ARG A C 1
ATOM 587 O O . ARG A 1 78 ? 8.335 6.384 -1.417 1.00 89.62 78 ARG A O 1
ATOM 594 N N . VAL A 1 79 ? 6.925 7.410 -2.831 1.00 91.38 79 VAL A N 1
ATOM 595 C CA . VAL A 1 79 ? 5.744 7.323 -1.956 1.00 91.38 79 VAL A CA 1
ATOM 596 C C . VAL A 1 79 ? 5.260 5.878 -1.844 1.00 91.38 79 VAL A C 1
ATOM 598 O O . VAL A 1 79 ? 4.989 5.423 -0.740 1.00 91.38 79 VAL A O 1
ATOM 601 N N . GLN A 1 80 ? 5.200 5.132 -2.954 1.00 93.94 80 GLN A N 1
ATOM 602 C CA . GLN A 1 80 ? 4.849 3.708 -2.905 1.00 93.94 80 GLN A CA 1
ATOM 603 C C . GLN A 1 80 ? 5.853 2.909 -2.078 1.00 93.94 80 GLN A C 1
ATOM 605 O O . GLN A 1 80 ? 5.439 2.099 -1.256 1.00 93.94 80 GLN A O 1
ATOM 610 N N . LEU A 1 81 ? 7.150 3.171 -2.259 1.00 91.69 81 LEU A N 1
ATOM 611 C CA . LEU A 1 81 ? 8.198 2.532 -1.469 1.00 91.69 81 LEU A CA 1
ATOM 612 C C . LEU A 1 81 ? 8.007 2.811 0.027 1.00 91.69 81 LEU A C 1
ATOM 614 O O . LEU A 1 81 ? 7.922 1.877 0.816 1.00 91.69 81 LEU A O 1
ATOM 618 N N . ALA A 1 82 ? 7.836 4.081 0.405 1.00 89.81 82 ALA A N 1
ATOM 619 C CA . ALA A 1 82 ? 7.631 4.464 1.799 1.00 89.81 82 ALA A CA 1
ATOM 620 C C . ALA A 1 82 ? 6.356 3.849 2.408 1.00 89.81 82 ALA A C 1
ATOM 622 O O . ALA A 1 82 ? 6.355 3.464 3.575 1.00 89.81 82 ALA A O 1
ATOM 623 N N . LEU A 1 83 ? 5.273 3.731 1.630 1.00 91.62 83 LEU A N 1
ATOM 624 C CA . LEU A 1 83 ? 4.046 3.061 2.069 1.00 91.62 83 LEU A CA 1
ATOM 625 C C . LEU A 1 83 ? 4.265 1.557 2.279 1.00 91.62 83 LEU A C 1
ATOM 627 O O . LEU A 1 83 ? 3.827 1.034 3.299 1.00 91.62 83 LEU A O 1
ATOM 631 N N . LEU A 1 84 ? 4.959 0.872 1.367 1.00 91.69 84 LEU A N 1
ATOM 632 C CA . LEU A 1 84 ? 5.279 -0.554 1.503 1.00 91.69 84 LEU A CA 1
ATOM 633 C C . LEU A 1 84 ? 6.177 -0.819 2.717 1.00 91.69 84 LEU A C 1
ATOM 635 O O . LEU A 1 84 ? 5.885 -1.715 3.506 1.00 91.69 84 LEU A O 1
ATOM 639 N N . GLU A 1 85 ? 7.214 -0.003 2.925 1.00 87.75 85 GLU A N 1
ATOM 640 C CA . GLU A 1 85 ? 8.074 -0.080 4.111 1.00 87.75 85 GLU A CA 1
ATOM 641 C C . GLU A 1 85 ? 7.267 0.106 5.403 1.00 87.75 85 GLU A C 1
ATOM 643 O O . GLU A 1 85 ? 7.415 -0.660 6.360 1.00 87.75 85 GLU A O 1
ATOM 648 N N . LEU A 1 86 ? 6.382 1.107 5.431 1.00 87.25 86 LEU A N 1
ATOM 649 C CA . LEU A 1 86 ? 5.572 1.418 6.602 1.00 87.25 86 LEU A CA 1
ATOM 650 C C . LEU A 1 86 ? 4.577 0.292 6.908 1.00 87.25 86 LEU A C 1
ATOM 652 O O . LEU A 1 86 ? 4.533 -0.198 8.035 1.00 87.25 86 LEU A O 1
ATOM 656 N N . ILE A 1 87 ? 3.809 -0.155 5.911 1.00 88.75 87 ILE A N 1
ATOM 657 C CA . ILE A 1 87 ? 2.834 -1.244 6.064 1.00 88.75 87 ILE A CA 1
ATOM 658 C C . ILE A 1 87 ? 3.549 -2.536 6.470 1.00 88.75 87 ILE A C 1
ATOM 660 O O . ILE A 1 87 ? 3.125 -3.189 7.427 1.00 88.75 87 ILE A O 1
ATOM 664 N N . GLY A 1 88 ? 4.660 -2.874 5.809 1.00 86.31 88 GLY A N 1
ATOM 665 C CA . GLY A 1 88 ? 5.473 -4.046 6.124 1.00 86.31 88 GLY A CA 1
ATOM 666 C C . GLY A 1 88 ? 5.992 -4.035 7.562 1.00 86.31 88 GLY A C 1
ATOM 667 O O . GLY A 1 88 ? 5.885 -5.040 8.263 1.00 86.31 88 GLY A O 1
ATOM 668 N N . THR A 1 89 ? 6.446 -2.878 8.053 1.00 81.06 89 THR A N 1
ATOM 669 C CA . THR A 1 89 ? 6.873 -2.710 9.453 1.00 81.06 89 THR A CA 1
ATOM 670 C C . THR A 1 89 ? 5.759 -3.084 10.432 1.00 81.06 89 THR A C 1
ATOM 672 O O . THR A 1 89 ? 5.994 -3.826 11.385 1.00 81.06 89 THR A O 1
ATOM 675 N N . PHE A 1 90 ? 4.527 -2.627 10.193 1.00 79.62 90 PHE A N 1
ATOM 676 C CA . PHE A 1 90 ? 3.396 -2.950 11.068 1.00 79.62 90 PHE A CA 1
ATOM 677 C C . PHE A 1 90 ? 2.856 -4.369 10.895 1.00 79.62 90 PHE A C 1
ATOM 679 O O . PHE A 1 90 ? 2.212 -4.876 11.815 1.00 79.62 90 PHE A O 1
ATOM 686 N N . CYS A 1 91 ? 3.090 -5.002 9.746 1.00 80.00 91 CYS A N 1
ATOM 687 C CA . CYS A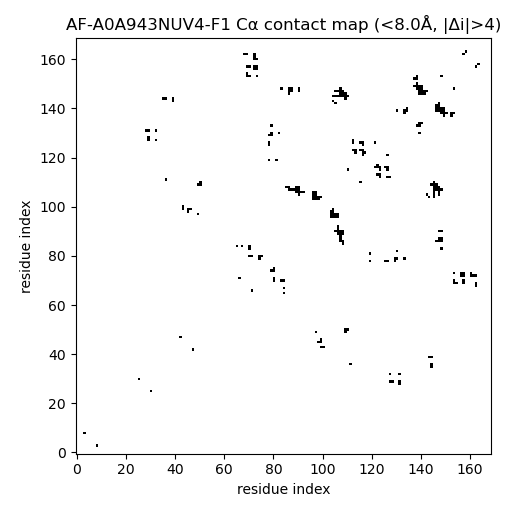 1 91 ? 2.764 -6.410 9.532 1.00 80.00 91 CYS A CA 1
ATOM 688 C C . CYS A 1 91 ? 3.722 -7.327 10.309 1.00 80.00 91 CYS A C 1
ATOM 690 O O . CYS A 1 91 ? 3.274 -8.298 10.917 1.00 80.00 91 CYS A O 1
ATOM 692 N N . CYS A 1 92 ? 5.016 -6.990 10.338 1.00 75.19 92 CYS A N 1
ATOM 693 C CA . CYS A 1 92 ? 6.066 -7.796 10.973 1.00 75.19 92 CYS A CA 1
ATOM 694 C C . CYS A 1 92 ? 6.360 -7.415 12.433 1.00 75.19 92 CYS A C 1
ATOM 696 O O . CYS A 1 92 ? 7.093 -8.129 13.117 1.00 75.19 92 CYS A O 1
ATOM 698 N N . GLY A 1 93 ? 5.820 -6.298 12.926 1.00 67.62 93 GLY A N 1
ATOM 699 C CA . GLY A 1 93 ? 6.041 -5.841 14.297 1.00 67.62 93 GLY A CA 1
ATOM 700 C C . GLY A 1 93 ? 5.627 -6.885 15.340 1.00 67.62 93 GLY A C 1
ATOM 701 O O . GLY A 1 93 ? 4.584 -7.529 15.208 1.00 67.62 93 GLY A O 1
ATOM 702 N N . GLY A 1 94 ? 6.446 -7.053 16.382 1.00 58.66 94 GLY A N 1
ATOM 703 C CA . GLY A 1 94 ? 6.130 -7.875 17.556 1.00 58.66 94 GLY A CA 1
ATOM 704 C C . GLY A 1 94 ? 5.089 -7.218 18.475 1.00 58.66 94 GLY A C 1
ATOM 705 O O . GLY A 1 94 ? 4.803 -6.031 18.350 1.00 58.66 94 GLY A O 1
ATOM 706 N N . GLY A 1 95 ? 4.522 -7.985 19.413 1.00 66.06 95 GLY A N 1
ATOM 707 C CA . GLY A 1 95 ? 3.570 -7.479 20.417 1.00 66.06 95 GLY A CA 1
ATOM 708 C C . GLY A 1 95 ? 2.221 -8.203 20.434 1.00 66.06 95 GLY A C 1
ATOM 709 O O . GLY A 1 95 ? 2.042 -9.217 19.755 1.00 66.06 95 GLY A O 1
ATOM 710 N N . GLN A 1 96 ? 1.277 -7.699 21.237 1.00 67.62 96 GLN A N 1
ATOM 711 C CA . GLN A 1 96 ? -0.094 -8.223 21.293 1.00 67.62 96 GLN A CA 1
ATOM 712 C C . GLN A 1 96 ? -0.848 -7.951 19.989 1.00 67.62 96 GLN A C 1
ATOM 714 O O . GLN A 1 96 ? -0.680 -6.907 19.360 1.00 67.62 96 GLN A O 1
ATOM 719 N N . THR A 1 97 ? -1.708 -8.894 19.600 1.00 68.25 97 THR A N 1
ATOM 720 C CA . THR A 1 97 ? -2.592 -8.718 18.448 1.00 68.25 97 THR A CA 1
ATOM 721 C C . THR A 1 97 ? -3.549 -7.554 18.722 1.00 68.25 97 THR A C 1
ATOM 723 O O . THR A 1 97 ? -4.242 -7.566 19.743 1.00 68.25 97 THR A O 1
ATOM 726 N N . PRO A 1 98 ? -3.586 -6.538 17.847 1.00 69.38 98 PRO A N 1
ATOM 727 C CA . PRO A 1 98 ? -4.476 -5.394 18.001 1.00 69.38 98 PRO A CA 1
ATOM 728 C C . PRO A 1 98 ? -5.930 -5.869 17.994 1.00 69.38 98 PRO A C 1
ATOM 730 O O . PRO A 1 98 ? -6.257 -6.849 17.331 1.00 69.38 98 PRO A O 1
ATOM 733 N N . THR A 1 99 ? -6.810 -5.191 18.730 1.00 69.88 99 THR A N 1
ATOM 734 C CA . THR A 1 99 ? -8.238 -5.533 18.769 1.00 69.88 99 THR A CA 1
ATOM 735 C C . THR A 1 99 ? -9.106 -4.298 18.565 1.00 69.88 99 THR A C 1
ATOM 737 O O . THR A 1 99 ? -8.800 -3.235 19.100 1.00 69.88 99 THR A O 1
ATOM 740 N N . ARG A 1 100 ? -10.216 -4.451 17.837 1.00 68.06 100 ARG A N 1
ATOM 741 C CA . ARG A 1 100 ? -11.263 -3.436 17.655 1.00 68.06 100 ARG A CA 1
ATOM 742 C C . ARG A 1 100 ? -12.593 -4.029 18.092 1.00 68.06 100 ARG A C 1
ATOM 744 O O . ARG A 1 100 ? -12.977 -5.103 17.638 1.00 68.06 100 ARG A O 1
ATOM 751 N N . ASN A 1 101 ? -13.270 -3.373 19.035 1.00 74.44 101 ASN A N 1
ATOM 752 C CA . ASN A 1 101 ? -14.510 -3.871 19.653 1.00 74.44 101 ASN A CA 1
ATOM 753 C C . ASN A 1 101 ? -14.396 -5.314 20.197 1.00 74.44 101 ASN A C 1
ATOM 755 O O . ASN A 1 101 ? -15.320 -6.112 20.074 1.00 74.44 101 ASN A O 1
ATOM 759 N N . GLY A 1 102 ? -13.234 -5.666 20.761 1.00 74.44 102 GLY A N 1
ATOM 760 C CA . GLY A 1 102 ? -12.957 -7.004 21.298 1.00 74.44 102 GLY A CA 1
ATOM 761 C C . GLY A 1 102 ? -12.629 -8.073 20.249 1.00 74.44 102 GLY A C 1
ATOM 762 O O . GLY A 1 102 ? -12.315 -9.197 20.624 1.00 74.44 102 GLY A O 1
ATOM 763 N N . ARG A 1 103 ? -12.652 -7.738 18.952 1.00 76.75 103 ARG A N 1
ATOM 764 C CA . ARG A 1 103 ? -12.256 -8.643 17.864 1.00 76.75 103 ARG A CA 1
ATOM 765 C C . ARG A 1 103 ? -10.800 -8.405 17.468 1.00 76.75 103 ARG A C 1
ATOM 767 O O . ARG A 1 103 ? -10.405 -7.241 17.388 1.00 76.75 103 ARG A O 1
ATOM 774 N N . PRO A 1 104 ? -10.002 -9.455 17.219 1.00 78.69 104 PRO A N 1
ATOM 775 C CA . PRO A 1 104 ? -8.640 -9.296 16.725 1.00 78.69 104 PRO A CA 1
ATOM 776 C C . PRO A 1 104 ? -8.649 -8.645 15.340 1.00 78.69 104 PRO A C 1
ATOM 778 O O . PRO A 1 104 ? -9.407 -9.047 14.463 1.00 78.69 104 PRO A O 1
ATOM 781 N N . LEU A 1 105 ? -7.799 -7.640 15.163 1.00 78.94 105 LEU A N 1
ATOM 782 C CA . LEU A 1 105 ? -7.505 -7.012 13.884 1.00 78.94 105 LEU A CA 1
ATOM 783 C C . LEU A 1 105 ? -6.230 -7.613 13.286 1.00 78.94 105 LEU A C 1
ATOM 785 O O . LEU A 1 105 ? -5.333 -8.035 14.028 1.00 78.94 105 LEU A O 1
ATOM 789 N N . PRO A 1 106 ? -6.089 -7.581 11.954 1.00 78.94 106 PRO A N 1
ATOM 790 C CA . PRO A 1 106 ? -4.836 -7.949 11.328 1.00 78.94 106 PRO A CA 1
ATOM 791 C C . PRO A 1 106 ? -3.704 -6.984 11.712 1.00 78.94 106 PRO A C 1
ATOM 793 O O . PRO A 1 106 ? -3.891 -5.799 12.037 1.00 78.94 106 PRO A O 1
ATOM 796 N N . ARG A 1 107 ? -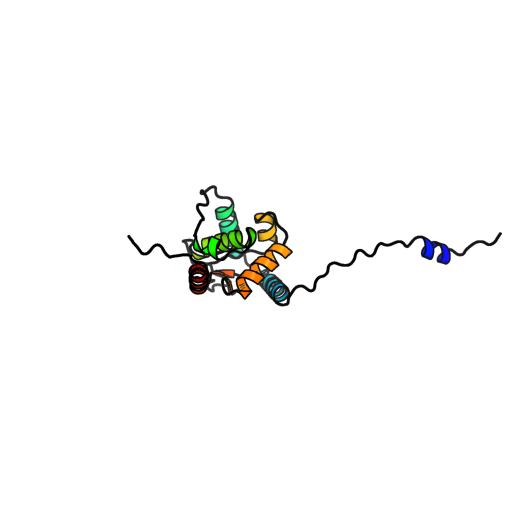2.483 -7.520 11.668 1.00 79.50 107 ARG A N 1
ATOM 797 C CA . ARG A 1 107 ? -1.257 -6.722 11.750 1.00 79.50 107 ARG A CA 1
ATOM 798 C C . ARG A 1 107 ? -1.061 -5.992 10.425 1.00 79.50 107 ARG A C 1
ATOM 800 O O . ARG A 1 107 ? -1.295 -6.564 9.370 1.00 79.50 107 ARG A O 1
ATOM 807 N N . GLY A 1 108 ? -0.703 -4.716 10.498 1.00 83.38 108 GLY A N 1
ATOM 808 C CA . GLY A 1 108 ? -0.787 -3.800 9.363 1.00 83.38 108 GLY A CA 1
ATOM 809 C C . GLY A 1 108 ? -0.967 -2.343 9.782 1.00 83.38 108 GLY A C 1
ATOM 810 O O . GLY A 1 108 ? -1.064 -2.024 10.968 1.00 83.38 108 GLY A O 1
ATOM 811 N N . LEU A 1 109 ? -0.973 -1.444 8.810 1.00 84.94 109 LEU A N 1
ATOM 812 C CA . LEU A 1 109 ? -1.027 -0.009 9.046 1.00 84.94 109 LEU A CA 1
ATOM 813 C C . LEU A 1 109 ? -2.472 0.448 9.261 1.00 84.94 109 LEU A C 1
ATOM 815 O O . LEU A 1 109 ? -3.316 0.322 8.375 1.00 84.94 109 LEU A O 1
ATOM 819 N N . PHE A 1 110 ? -2.735 1.026 10.429 1.00 83.25 110 PHE A N 1
ATOM 820 C CA . PHE A 1 110 ? -4.008 1.660 10.755 1.00 83.25 110 PHE A CA 1
ATOM 821 C C . PHE A 1 110 ? -3.795 3.167 10.911 1.00 83.25 110 PHE A C 1
ATOM 823 O O . PHE A 1 110 ? -3.389 3.641 11.971 1.00 83.25 110 PHE A O 1
ATOM 830 N N . MET A 1 111 ? -3.985 3.911 9.820 1.00 80.62 111 MET A N 1
ATOM 831 C CA . MET A 1 111 ? -3.749 5.354 9.770 1.00 80.62 111 MET A CA 1
ATOM 832 C C . MET A 1 111 ? -4.579 5.993 8.654 1.00 80.62 111 MET A C 1
ATOM 834 O O . MET A 1 111 ? -4.769 5.382 7.603 1.00 80.62 111 MET A O 1
ATOM 838 N N . GLN A 1 112 ? -5.052 7.221 8.877 1.00 82.75 112 GLN A N 1
ATOM 839 C CA . GLN A 1 112 ? -5.782 7.979 7.860 1.00 82.75 112 GLN A CA 1
ATOM 840 C C . GLN A 1 112 ? -4.831 8.521 6.784 1.00 82.75 112 GLN A C 1
ATOM 842 O O . GLN A 1 112 ? -3.710 8.934 7.087 1.00 82.75 112 GLN A O 1
ATOM 847 N N . GLN A 1 113 ? -5.298 8.623 5.540 1.00 85.56 113 GLN A N 1
ATOM 848 C CA . GLN A 1 113 ? -4.527 9.152 4.414 1.00 85.56 113 GLN A CA 1
ATOM 849 C C . GLN A 1 113 ? -3.996 10.560 4.676 1.00 85.56 113 GLN A C 1
ATOM 851 O O . GLN A 1 113 ? -2.876 10.864 4.281 1.00 85.56 113 GLN A O 1
ATOM 856 N N . LYS A 1 114 ? -4.764 11.413 5.367 1.00 81.94 114 LYS A N 1
ATOM 857 C CA . LYS A 1 114 ? -4.310 12.758 5.745 1.00 81.94 114 LYS A CA 1
ATOM 858 C C . LYS A 1 114 ? -3.053 12.710 6.621 1.00 81.94 114 LYS A C 1
ATOM 860 O O . LYS A 1 114 ? -2.101 13.430 6.366 1.00 81.94 114 LYS A O 1
ATOM 865 N N . GLN A 1 115 ? -3.023 11.817 7.607 1.00 82.00 115 GLN A N 1
ATOM 866 C CA . GLN A 1 115 ? -1.868 11.655 8.495 1.00 82.00 115 GLN A CA 1
ATOM 867 C C . GLN A 1 115 ? -0.666 11.066 7.750 1.00 82.00 115 GLN A C 1
ATOM 869 O O . GLN A 1 115 ? 0.467 11.475 7.985 1.00 82.00 115 GLN A O 1
ATOM 874 N N . LEU A 1 116 ? -0.911 10.138 6.818 1.00 85.12 116 LEU A N 1
ATOM 875 C CA . LEU A 1 116 ? 0.134 9.609 5.940 1.00 85.12 116 LEU A CA 1
ATOM 876 C C . LEU A 1 116 ? 0.708 10.687 5.021 1.00 85.12 116 LEU A C 1
ATOM 878 O O . LEU A 1 116 ? 1.914 10.704 4.793 1.00 85.12 116 LEU A O 1
ATOM 882 N N . ALA A 1 117 ? -0.137 11.587 4.521 1.00 85.69 117 ALA A N 1
ATOM 883 C CA . ALA A 1 117 ? 0.273 12.711 3.692 1.00 85.69 117 ALA A CA 1
ATOM 884 C C . ALA A 1 117 ? 1.194 13.656 4.477 1.00 85.69 117 ALA A C 1
ATOM 886 O O . ALA A 1 117 ? 2.312 13.919 4.036 1.00 85.69 117 ALA A O 1
ATOM 887 N N . ASP A 1 118 ? 0.779 14.044 5.689 1.00 82.12 118 ASP A N 1
ATOM 888 C CA . ASP A 1 118 ? 1.584 14.871 6.593 1.00 82.12 118 ASP A CA 1
ATOM 889 C C . ASP A 1 118 ? 2.936 14.205 6.907 1.00 82.12 118 ASP A C 1
ATOM 891 O O . ASP A 1 118 ? 3.987 14.842 6.860 1.00 82.12 118 ASP A O 1
ATOM 895 N N . GLN A 1 119 ? 2.932 12.898 7.178 1.00 80.56 119 GLN A N 1
ATOM 896 C CA . GLN A 1 119 ? 4.133 12.154 7.553 1.00 80.56 119 GLN A CA 1
ATOM 897 C C . GLN A 1 119 ? 5.107 11.928 6.389 1.00 80.56 119 GLN A C 1
ATOM 899 O O . GLN A 1 119 ? 6.322 11.892 6.590 1.00 80.56 119 GLN A O 1
ATOM 904 N N . LEU A 1 120 ? 4.585 11.727 5.181 1.00 83.81 120 LEU A N 1
ATOM 905 C CA . LEU A 1 120 ? 5.386 11.522 3.975 1.00 83.81 120 LEU A CA 1
ATOM 906 C C . LEU A 1 120 ? 5.680 12.838 3.242 1.00 83.81 120 LEU A C 1
ATOM 908 O O . LEU A 1 120 ? 6.228 12.796 2.141 1.00 83.81 120 LEU A O 1
ATOM 912 N N . PHE A 1 121 ? 5.353 13.983 3.855 1.00 85.00 121 PHE A N 1
ATOM 913 C CA . PHE A 1 121 ? 5.534 15.326 3.299 1.00 85.00 121 PHE A CA 1
ATOM 914 C C . PHE A 1 121 ? 4.960 15.444 1.879 1.00 85.00 121 PHE A C 1
ATOM 916 O O . PHE A 1 121 ? 5.606 15.938 0.955 1.00 85.00 121 PHE A O 1
ATOM 923 N N . THR A 1 122 ? 3.744 14.933 1.700 1.00 89.06 122 THR A N 1
ATOM 924 C CA . THR A 1 122 ? 3.020 14.897 0.427 1.00 89.06 122 THR A CA 1
ATOM 925 C C . THR A 1 122 ? 1.551 15.262 0.646 1.00 89.06 122 THR A C 1
ATOM 927 O O . THR A 1 122 ? 1.151 15.617 1.751 1.00 89.06 122 THR A O 1
ATOM 930 N N . ASP A 1 123 ? 0.732 15.218 -0.400 1.00 90.44 123 ASP A N 1
ATOM 931 C CA . ASP A 1 123 ? -0.693 15.519 -0.327 1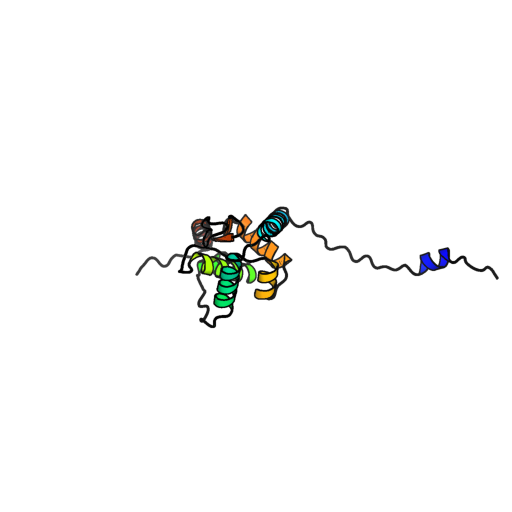.00 90.44 123 ASP A CA 1
ATOM 932 C C . ASP A 1 123 ? -1.553 14.243 -0.277 1.00 90.44 123 ASP A C 1
ATOM 934 O O . ASP A 1 123 ? -1.160 13.158 -0.718 1.00 90.44 123 ASP A O 1
ATOM 938 N N . GLN A 1 124 ? -2.773 14.380 0.247 1.00 88.00 124 GLN A N 1
ATOM 939 C CA . GLN A 1 124 ? -3.700 13.258 0.401 1.00 88.00 124 GLN A CA 1
ATOM 940 C C . GLN A 1 124 ? -4.049 12.591 -0.941 1.00 88.00 124 GLN A C 1
ATOM 942 O O . GLN A 1 124 ? -4.256 11.379 -0.980 1.00 88.00 124 GLN A O 1
ATOM 947 N N . SER A 1 125 ? -4.085 13.343 -2.049 1.00 90.88 125 SER A N 1
ATOM 948 C CA . SER A 1 125 ? -4.383 12.768 -3.366 1.00 90.88 125 SER A CA 1
ATOM 949 C C . SER A 1 125 ? -3.244 11.869 -3.850 1.00 90.88 125 SER A C 1
ATOM 951 O O . SER A 1 125 ? -3.499 10.779 -4.360 1.00 90.88 125 SER A O 1
ATOM 953 N N . THR A 1 126 ? -1.992 12.258 -3.601 1.00 92.75 126 THR A N 1
ATOM 954 C CA . THR A 1 126 ? -0.815 11.431 -3.890 1.00 92.75 126 THR A CA 1
ATOM 955 C C . THR A 1 126 ? -0.819 10.143 -3.067 1.00 92.75 126 THR A C 1
ATOM 957 O O . THR A 1 126 ? -0.562 9.070 -3.619 1.00 92.75 126 THR A O 1
ATOM 960 N N . ILE A 1 127 ? -1.187 10.209 -1.781 1.00 93.19 127 ILE A N 1
ATOM 961 C CA . ILE A 1 127 ? -1.371 9.008 -0.949 1.00 93.19 127 ILE A CA 1
ATOM 962 C C . ILE A 1 127 ? -2.475 8.112 -1.511 1.00 93.19 127 ILE A C 1
ATOM 964 O O . ILE A 1 127 ? -2.263 6.909 -1.657 1.00 93.19 127 ILE A O 1
ATOM 968 N N . SER A 1 128 ? -3.630 8.682 -1.863 1.00 92.62 128 SER A N 1
ATOM 969 C CA . SER A 1 128 ? -4.763 7.922 -2.398 1.00 92.62 128 SER A CA 1
ATOM 970 C C . SER A 1 128 ? -4.403 7.199 -3.698 1.00 92.62 128 SER A C 1
ATOM 972 O O . SER A 1 128 ? -4.610 5.991 -3.812 1.00 92.62 128 SER A O 1
ATOM 974 N N . LYS A 1 129 ? -3.751 7.895 -4.638 1.00 94.44 129 LYS A N 1
ATOM 975 C CA . LYS A 1 129 ? -3.244 7.310 -5.889 1.00 94.44 129 LYS A CA 1
ATOM 976 C C . LYS A 1 129 ? -2.219 6.210 -5.637 1.00 94.44 129 LYS A C 1
ATOM 978 O O . LYS A 1 129 ? -2.246 5.179 -6.308 1.00 94.44 129 LYS A O 1
ATOM 983 N N . ALA A 1 130 ? -1.309 6.409 -4.684 1.00 95.00 130 ALA A N 1
ATOM 984 C CA . ALA A 1 130 ? -0.294 5.416 -4.355 1.00 95.00 130 ALA A CA 1
ATOM 985 C C . ALA A 1 130 ? -0.917 4.154 -3.739 1.00 95.00 130 ALA A C 1
ATOM 987 O O . ALA A 1 130 ? -0.633 3.057 -4.218 1.00 95.00 130 ALA A O 1
ATOM 988 N N . LEU A 1 131 ? -1.805 4.303 -2.751 1.00 94.06 131 LEU A N 1
ATOM 989 C CA . LEU A 1 131 ? -2.538 3.191 -2.138 1.00 94.06 131 LEU A CA 1
ATOM 990 C C . LEU A 1 131 ? -3.410 2.464 -3.164 1.00 94.06 131 LEU A C 1
ATOM 992 O O . LEU A 1 131 ? -3.339 1.243 -3.258 1.00 94.06 131 LEU A O 1
ATOM 996 N N . GLY A 1 132 ? -4.162 3.202 -3.984 1.00 94.56 132 GLY A N 1
ATOM 997 C CA . GLY A 1 132 ? -4.977 2.635 -5.057 1.00 94.56 132 GLY A CA 1
ATOM 998 C C . GLY A 1 132 ? -4.134 1.879 -6.084 1.00 94.56 132 GLY A C 1
ATOM 999 O O . GLY A 1 132 ? -4.472 0.764 -6.463 1.00 94.56 132 GLY A O 1
ATOM 1000 N N . SER A 1 133 ? -2.983 2.422 -6.486 1.00 95.81 133 SER A N 1
ATOM 1001 C CA . SER A 1 133 ? -2.071 1.742 -7.412 1.00 95.81 133 SER A CA 1
ATOM 1002 C C . SER A 1 133 ? -1.473 0.458 -6.828 1.00 95.81 133 SER A C 1
ATOM 1004 O O . SER A 1 133 ? -1.337 -0.522 -7.561 1.00 95.81 133 SER A O 1
ATOM 1006 N N . LEU A 1 134 ? -1.115 0.445 -5.540 1.00 96.25 134 LEU A N 1
ATOM 1007 C CA . LEU A 1 134 ? -0.611 -0.752 -4.861 1.00 96.25 134 LEU A CA 1
ATOM 1008 C C . LEU A 1 134 ? -1.717 -1.806 -4.687 1.00 96.25 134 LEU A C 1
ATOM 1010 O O . LEU A 1 134 ? -1.474 -2.983 -4.948 1.00 96.25 134 LEU A O 1
ATOM 1014 N N . ALA A 1 135 ? -2.928 -1.381 -4.319 1.00 95.25 135 ALA A N 1
ATOM 1015 C CA . ALA A 1 135 ? -4.085 -2.256 -4.146 1.00 95.25 135 ALA A CA 1
ATOM 1016 C C . ALA A 1 135 ? -4.562 -2.866 -5.472 1.00 95.25 135 ALA A C 1
ATOM 1018 O O . ALA A 1 135 ? -4.784 -4.070 -5.550 1.00 95.25 135 ALA A O 1
ATOM 1019 N N . ASN A 1 136 ? -4.620 -2.075 -6.548 1.00 95.56 136 ASN A N 1
ATOM 1020 C CA . ASN A 1 136 ? -4.972 -2.558 -7.890 1.00 95.56 136 ASN A CA 1
ATOM 1021 C C . ASN A 1 136 ? -3.979 -3.600 -8.422 1.00 95.56 136 ASN A C 1
ATOM 1023 O O . ASN A 1 136 ? -4.328 -4.413 -9.269 1.00 95.56 136 ASN A O 1
ATOM 1027 N N . ARG A 1 137 ? -2.733 -3.569 -7.939 1.00 95.31 137 ARG A N 1
ATOM 1028 C CA . ARG A 1 137 ? -1.704 -4.569 -8.247 1.00 95.31 137 ARG A CA 1
ATOM 1029 C C . ARG A 1 137 ? -1.704 -5.746 -7.275 1.00 95.31 137 ARG A C 1
ATOM 1031 O O . ARG A 1 137 ? -0.795 -6.556 -7.343 1.00 95.31 137 ARG A O 1
ATOM 1038 N N . GLY A 1 138 ? -2.636 -5.801 -6.329 1.00 94.06 138 GLY A N 1
ATOM 1039 C CA . GLY A 1 138 ? -2.720 -6.869 -5.336 1.00 94.06 138 GLY A CA 1
ATOM 1040 C C . GLY A 1 138 ? -1.601 -6.878 -4.291 1.00 94.06 138 GLY A C 1
ATOM 1041 O O . GLY A 1 138 ? -1.558 -7.811 -3.497 1.00 94.06 138 GLY A O 1
ATOM 1042 N N . LEU A 1 139 ? -0.721 -5.867 -4.251 1.00 94.31 139 LEU A N 1
ATOM 1043 C CA . LEU A 1 139 ? 0.428 -5.818 -3.331 1.00 94.31 139 LEU A CA 1
ATOM 1044 C C . LEU A 1 139 ? 0.014 -5.543 -1.881 1.00 94.31 139 LEU A C 1
ATOM 1046 O O . LEU A 1 139 ? 0.689 -5.965 -0.941 1.00 94.31 139 LEU A O 1
ATOM 1050 N N . ILE A 1 140 ? -1.088 -4.815 -1.706 1.00 95.00 140 ILE A N 1
ATOM 1051 C CA . ILE A 1 140 ? -1.702 -4.526 -0.411 1.00 95.00 140 ILE A CA 1
ATOM 1052 C C . ILE A 1 140 ? -3.214 -4.681 -0.520 1.00 95.00 140 ILE A C 1
ATOM 1054 O O . ILE A 1 140 ? -3.789 -4.528 -1.596 1.00 95.00 140 ILE A O 1
ATOM 1058 N N . PHE A 1 141 ? -3.869 -4.916 0.606 1.00 92.69 141 PHE A N 1
ATOM 1059 C CA . PHE A 1 141 ? -5.325 -4.926 0.704 1.00 92.69 141 PHE A CA 1
ATOM 1060 C C . PHE A 1 141 ? -5.759 -4.334 2.045 1.00 92.69 141 PHE A C 1
ATOM 1062 O O . PHE A 1 141 ? -4.948 -4.179 2.963 1.00 92.69 141 PHE A O 1
ATOM 1069 N N . LYS A 1 142 ? -7.034 -3.955 2.143 1.00 88.94 142 LYS A N 1
ATOM 1070 C CA . LYS A 1 142 ? -7.603 -3.340 3.341 1.00 88.94 142 LYS A CA 1
ATOM 1071 C C . LYS A 1 142 ? -8.575 -4.305 4.012 1.00 88.94 142 LYS A C 1
ATOM 1073 O O . LYS A 1 142 ? -9.423 -4.892 3.347 1.00 88.94 142 LYS A O 1
ATOM 1078 N N . VAL A 1 143 ? -8.420 -4.491 5.320 1.00 84.31 143 VAL A N 1
ATOM 1079 C CA . VAL A 1 143 ? -9.263 -5.364 6.148 1.00 84.31 143 VAL A CA 1
ATOM 1080 C C . VAL A 1 143 ? -9.638 -4.607 7.410 1.00 84.31 143 VAL A C 1
ATOM 1082 O O . VAL A 1 143 ? -8.759 -4.182 8.158 1.00 84.31 143 VAL A O 1
ATOM 1085 N N . ASP A 1 144 ? -10.935 -4.411 7.643 1.00 79.62 144 ASP A N 1
ATOM 1086 C CA . ASP A 1 144 ? -11.467 -3.703 8.818 1.00 79.62 144 ASP A CA 1
ATOM 1087 C C . ASP A 1 144 ? -10.840 -2.310 9.056 1.00 79.62 144 ASP A C 1
ATOM 1089 O O . ASP A 1 144 ? -10.721 -1.837 10.193 1.00 79.62 144 ASP A O 1
ATOM 1093 N N . GLY A 1 145 ? -10.444 -1.627 7.974 1.00 79.75 145 GLY A N 1
ATOM 1094 C CA . GLY A 1 145 ? -9.774 -0.325 8.017 1.00 79.75 145 GLY A CA 1
ATOM 1095 C C . GLY A 1 145 ? -8.244 -0.375 8.130 1.00 79.75 145 GLY A C 1
ATOM 1096 O O . GLY A 1 145 ? -7.615 0.680 8.145 1.00 79.75 145 GLY A O 1
ATOM 1097 N N . VAL A 1 146 ? -7.638 -1.563 8.194 1.00 85.00 146 VAL A N 1
ATOM 1098 C CA . VAL A 1 146 ? -6.187 -1.776 8.309 1.00 85.00 146 VAL A CA 1
ATOM 1099 C C . VAL A 1 146 ? -5.605 -2.161 6.950 1.00 85.00 146 VAL A C 1
ATOM 1101 O O . VAL A 1 146 ? -6.083 -3.099 6.317 1.00 85.00 146 VAL A O 1
ATOM 1104 N N . TRP A 1 147 ? -4.545 -1.479 6.517 1.00 89.62 147 TRP A N 1
ATOM 1105 C CA . TRP A 1 147 ? -3.769 -1.870 5.339 1.00 89.62 147 TRP A CA 1
ATOM 1106 C C . TRP A 1 147 ? -2.795 -2.995 5.679 1.00 89.62 147 TRP A C 1
ATOM 1108 O O . TRP A 1 147 ? -2.019 -2.877 6.629 1.00 89.62 147 TRP A O 1
ATOM 1118 N N . VAL A 1 148 ? -2.810 -4.066 4.891 1.00 89.69 148 VAL A N 1
ATOM 1119 C CA . VAL A 1 148 ? -2.013 -5.281 5.105 1.00 89.69 148 VAL A CA 1
ATOM 1120 C C . VAL A 1 148 ? -1.241 -5.626 3.833 1.00 89.69 148 VAL A C 1
ATOM 1122 O O . VAL A 1 148 ? -1.724 -5.389 2.725 1.00 89.69 148 VAL A O 1
ATOM 1125 N N . MET A 1 149 ? -0.036 -6.178 3.997 1.00 90.31 149 MET A N 1
ATOM 1126 C CA . MET A 1 149 ? 0.780 -6.680 2.890 1.00 90.31 149 MET A CA 1
ATOM 1127 C C . MET A 1 149 ? 0.226 -7.990 2.327 1.00 90.31 149 MET A C 1
ATOM 1129 O O . MET A 1 149 ? -0.102 -8.909 3.079 1.00 90.31 149 MET A O 1
ATOM 1133 N N . ASN A 1 150 ? 0.240 -8.117 1.003 1.00 92.25 150 ASN A N 1
ATOM 1134 C CA . ASN A 1 150 ? 0.163 -9.407 0.332 1.00 92.25 150 ASN A CA 1
ATOM 1135 C C . ASN A 1 150 ? 1.581 -9.890 0.001 1.00 92.25 150 ASN A C 1
ATOM 1137 O O . ASN A 1 150 ? 2.146 -9.540 -1.034 1.00 92.25 150 ASN A O 1
ATOM 1141 N N . TRP A 1 151 ? 2.173 -10.667 0.908 1.00 87.19 151 TRP A N 1
ATOM 1142 C CA . TRP A 1 151 ? 3.555 -11.141 0.775 1.00 87.19 151 TRP A CA 1
ATOM 1143 C C . TRP A 1 151 ? 3.767 -12.023 -0.452 1.00 87.19 151 TRP A C 1
ATOM 1145 O O . TRP A 1 151 ? 4.769 -11.880 -1.144 1.00 87.19 151 TRP A O 1
ATOM 1155 N N . THR A 1 152 ? 2.798 -12.886 -0.756 1.00 85.88 152 THR A N 1
ATOM 1156 C CA . THR A 1 152 ? 2.865 -13.788 -1.909 1.00 85.88 152 THR A CA 1
ATOM 1157 C C . THR A 1 152 ? 2.928 -13.006 -3.217 1.00 85.88 152 THR A C 1
ATOM 1159 O O . THR A 1 152 ? 3.808 -13.253 -4.038 1.00 85.88 152 THR A O 1
ATOM 1162 N N . GLU A 1 153 ? 2.041 -12.024 -3.389 1.00 89.31 153 GLU A N 1
ATOM 1163 C CA . GLU A 1 153 ? 2.007 -11.198 -4.601 1.00 89.31 153 GLU A CA 1
ATOM 1164 C C . GLU A 1 153 ? 3.226 -10.274 -4.703 1.00 89.31 153 GLU A C 1
ATOM 1166 O O . GLU A 1 153 ? 3.769 -10.060 -5.787 1.00 89.31 153 GLU A O 1
ATOM 1171 N N . LEU A 1 154 ? 3.691 -9.750 -3.565 1.00 89.56 154 LEU A N 1
ATOM 1172 C CA . LEU A 1 154 ? 4.915 -8.961 -3.500 1.00 89.56 154 LEU A CA 1
ATOM 1173 C C . LEU A 1 154 ? 6.119 -9.755 -4.013 1.00 89.56 154 LEU A C 1
ATOM 1175 O O . LEU A 1 154 ? 6.853 -9.256 -4.864 1.00 89.56 154 LEU A O 1
ATOM 1179 N N . GLU A 1 155 ? 6.332 -10.964 -3.492 1.00 86.06 155 GLU A N 1
ATOM 1180 C CA . GLU A 1 155 ? 7.451 -11.810 -3.904 1.00 86.06 155 GLU A CA 1
ATOM 1181 C C . GLU A 1 155 ? 7.342 -12.214 -5.372 1.00 86.06 155 GLU A C 1
ATOM 1183 O O . GLU A 1 155 ? 8.342 -12.163 -6.086 1.00 86.06 155 GLU A O 1
ATOM 1188 N N . LEU A 1 156 ? 6.141 -12.571 -5.838 1.00 86.25 156 LEU A N 1
ATOM 1189 C CA . LEU A 1 156 ? 5.903 -12.926 -7.235 1.00 86.25 156 LEU A CA 1
ATOM 1190 C C . LEU A 1 156 ? 6.298 -11.775 -8.170 1.00 86.25 156 LEU A C 1
ATOM 1192 O O . LEU A 1 156 ? 7.155 -11.951 -9.036 1.00 86.25 156 LEU A O 1
ATOM 1196 N N . GLN A 1 157 ? 5.757 -10.574 -7.944 1.00 91.88 157 GLN A N 1
ATOM 1197 C CA . GLN A 1 157 ? 6.062 -9.407 -8.777 1.00 91.88 157 GLN A CA 1
ATOM 1198 C C . GLN A 1 157 ? 7.509 -8.930 -8.635 1.00 91.88 157 GLN A C 1
ATOM 1200 O O . GLN A 1 157 ? 8.067 -8.369 -9.579 1.00 91.88 157 GLN A O 1
ATOM 1205 N N . ALA A 1 158 ? 8.129 -9.109 -7.468 1.00 88.62 158 ALA A N 1
ATOM 1206 C CA . ALA A 1 158 ? 9.545 -8.816 -7.297 1.00 88.62 158 ALA A CA 1
ATOM 1207 C C . ALA A 1 158 ? 10.397 -9.771 -8.150 1.00 88.62 158 ALA A C 1
ATOM 1209 O O . ALA A 1 158 ? 11.289 -9.311 -8.865 1.00 88.62 158 ALA A O 1
ATOM 1210 N N . ARG A 1 159 ? 10.085 -11.076 -8.142 1.00 85.69 159 ARG A N 1
ATOM 1211 C CA . ARG A 1 159 ? 10.775 -12.094 -8.955 1.00 85.69 159 ARG A CA 1
ATOM 1212 C C . ARG A 1 159 ? 10.624 -11.851 -10.450 1.00 85.69 159 ARG A C 1
ATOM 1214 O O . ARG A 1 159 ? 11.614 -11.901 -11.173 1.00 85.69 159 ARG A O 1
ATOM 1221 N N . GLU A 1 160 ? 9.428 -11.490 -10.910 1.00 90.06 160 GLU A N 1
ATOM 1222 C CA . GLU A 1 160 ? 9.192 -11.080 -12.306 1.00 90.06 160 GLU A CA 1
ATOM 1223 C C . GLU A 1 160 ? 10.048 -9.877 -12.730 1.00 90.06 160 GLU A C 1
ATOM 1225 O O . GLU A 1 160 ? 10.338 -9.690 -13.911 1.00 90.06 160 GLU A O 1
ATOM 1230 N N . ARG A 1 161 ? 10.479 -9.059 -11.766 1.00 87.44 161 ARG A N 1
ATOM 1231 C CA . ARG A 1 161 ? 11.342 -7.890 -11.972 1.00 87.44 161 ARG A CA 1
ATOM 1232 C C . ARG A 1 161 ? 12.820 -8.171 -11.713 1.00 87.44 161 ARG A C 1
ATOM 1234 O O . ARG A 1 161 ? 13.611 -7.234 -11.635 1.00 87.44 161 ARG A O 1
ATOM 1241 N N . GLY A 1 162 ? 13.195 -9.444 -11.611 1.00 83.56 162 GLY A N 1
ATOM 1242 C CA . GLY A 1 162 ? 14.579 -9.878 -11.460 1.00 83.56 162 GLY A CA 1
ATOM 1243 C C . GLY A 1 162 ? 15.099 -9.851 -10.025 1.00 83.56 162 GLY A C 1
ATOM 1244 O O . GLY A 1 162 ? 16.300 -10.019 -9.829 1.00 83.56 162 GLY A O 1
ATOM 1245 N N . TRP A 1 163 ? 14.237 -9.660 -9.017 1.00 85.06 163 TRP A N 1
ATOM 1246 C CA . TRP A 1 163 ? 14.641 -9.925 -7.639 1.00 85.06 163 TRP A CA 1
ATOM 1247 C C . TRP A 1 163 ? 14.790 -11.431 -7.430 1.00 85.06 163 TRP A C 1
ATOM 1249 O O . TRP A 1 163 ? 13.875 -12.206 -7.707 1.00 85.06 163 TRP A O 1
ATOM 1259 N N . VAL A 1 164 ? 15.938 -11.843 -6.908 1.00 76.81 164 VAL A N 1
ATOM 1260 C CA . VAL A 1 164 ? 16.195 -13.232 -6.541 1.00 76.81 164 VAL A CA 1
ATOM 1261 C C . VAL A 1 164 ? 16.240 -13.293 -5.016 1.00 76.81 164 VAL A C 1
ATOM 1263 O O . VAL A 1 164 ? 17.026 -12.548 -4.425 1.00 76.81 164 VAL A O 1
ATOM 1266 N N . PRO A 1 165 ? 15.403 -14.120 -4.360 1.00 70.81 165 PRO A N 1
ATOM 1267 C CA . PRO A 1 165 ? 15.546 -14.351 -2.930 1.00 70.81 165 PRO A CA 1
ATOM 1268 C C . PRO A 1 165 ? 16.956 -14.861 -2.648 1.00 70.81 165 PRO A C 1
ATOM 1270 O O . PRO A 1 165 ? 17.435 -15.754 -3.345 1.00 70.81 165 PRO A O 1
ATOM 1273 N N . GLU A 1 166 ? 17.621 -14.310 -1.632 1.00 66.44 166 GLU A N 1
ATOM 1274 C CA . GLU A 1 166 ? 18.830 -14.940 -1.106 1.00 66.44 166 GLU A CA 1
ATOM 1275 C C . GLU A 1 166 ? 18.417 -16.293 -0.513 1.00 66.44 166 GLU A C 1
ATOM 1277 O O . GLU A 1 166 ? 17.940 -16.377 0.619 1.00 66.44 166 GLU A O 1
ATOM 1282 N N . GLU A 1 167 ? 18.508 -17.356 -1.313 1.00 53.22 167 GLU A N 1
ATOM 1283 C CA . GLU A 1 167 ? 18.384 -18.716 -0.810 1.00 53.22 167 GLU A CA 1
ATOM 1284 C C . GLU A 1 167 ? 19.478 -18.940 0.238 1.00 53.22 167 GLU A C 1
ATOM 1286 O O . GLU A 1 167 ? 20.639 -18.572 0.039 1.00 53.22 167 GLU A O 1
ATOM 1291 N N . GLY A 1 168 ? 19.064 -19.486 1.383 1.00 46.97 168 GLY A N 1
ATOM 1292 C CA . GLY A 1 168 ? 19.863 -19.590 2.597 1.00 46.97 168 GLY A CA 1
ATOM 1293 C C . GLY A 1 168 ? 21.280 -20.113 2.365 1.00 46.97 168 GLY A C 1
ATOM 1294 O O . GLY A 1 168 ? 21.478 -21.196 1.813 1.00 46.97 168 GLY A O 1
ATOM 1295 N N . LYS A 1 169 ? 22.250 -19.336 2.849 1.00 35.62 169 LYS A N 1
ATOM 1296 C CA . LYS A 1 169 ? 23.542 -19.861 3.296 1.00 35.62 169 LYS A CA 1
ATOM 1297 C C . LYS A 1 169 ? 23.411 -20.433 4.699 1.00 35.62 169 LYS A C 1
ATOM 1299 O O . LYS A 1 169 ? 22.665 -19.827 5.502 1.00 35.62 169 LYS A O 1
#

Radius of gyration: 22.82 Å; Cα contacts (8 Å, |Δi|>4): 150; chains: 1; bounding box: 52×83×42 Å

Mean predicted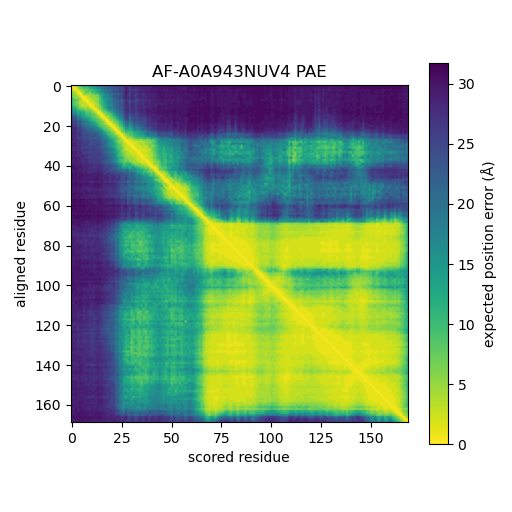 aligned error: 14.74 Å